Protein AF-A0A068YGX0-F1 (afdb_monomer)

Sequence (139 aa):
MQFFCLCYITCYLFFACSAKYLAQVILSVSRILGRAFVKALQEEYAASINAARARASADKSSSKSDYGSSLSGISLEEAKQILNISDIHNVEEVAKKYDYLFTVNDKKNGGSLYLQSKVFRAKERIDEELQAKPFSSEV

InterPro domains:
  IPR005341 Mitochondrial import inner membrane translocase subunit Tim16 [PTHR12388] (18-133)
  IPR036869 Chaperone J-domain superfamily [G3DSA:1.10.287.110] (74-133)

Structure (mmCIF, N/CA/C/O backbone):
data_AF-A0A068YGX0-F1
#
_entry.id   AF-A0A068YGX0-F1
#
loop_
_atom_site.group_PDB
_atom_site.id
_atom_site.type_symbol
_atom_site.label_atom_id
_atom_site.label_alt_id
_atom_site.label_comp_id
_atom_site.label_asym_id
_atom_site.label_entity_id
_atom_site.label_seq_id
_atom_site.pdbx_PDB_ins_code
_atom_site.Cartn_x
_atom_site.Cartn_y
_atom_site.Cartn_z
_atom_site.occupancy
_atom_site.B_iso_or_equiv
_atom_site.auth_seq_id
_atom_site.auth_comp_id
_atom_site.auth_asym_id
_atom_site.auth_atom_id
_atom_site.pdbx_PDB_model_num
ATOM 1 N N . MET A 1 1 ? 32.470 -11.355 -53.854 1.00 60.97 1 MET A N 1
ATOM 2 C CA . MET A 1 1 ? 32.254 -12.039 -52.557 1.00 60.97 1 MET A CA 1
ATOM 3 C C . MET A 1 1 ? 33.264 -11.639 -51.469 1.00 60.97 1 MET A C 1
ATOM 5 O O . MET A 1 1 ? 32.831 -11.416 -50.349 1.00 60.97 1 MET A O 1
ATOM 9 N N . GLN A 1 2 ? 34.562 -11.447 -51.758 1.00 60.31 2 GLN A N 1
ATOM 10 C CA . GLN A 1 2 ? 35.583 -11.059 -50.754 1.00 60.31 2 GLN A CA 1
ATOM 11 C C . GLN A 1 2 ? 35.313 -9.717 -50.025 1.00 60.31 2 GLN A C 1
ATOM 13 O O . GLN A 1 2 ? 35.499 -9.615 -48.816 1.00 60.31 2 GLN A O 1
ATOM 18 N N . PHE A 1 3 ? 34.836 -8.693 -50.747 1.00 66.50 3 PHE A N 1
ATOM 19 C CA . PHE A 1 3 ? 34.637 -7.336 -50.208 1.00 66.50 3 PHE A CA 1
ATOM 20 C C . PHE A 1 3 ? 33.518 -7.228 -49.156 1.00 66.50 3 PHE A C 1
ATOM 22 O O . PHE A 1 3 ? 33.640 -6.449 -48.214 1.00 66.50 3 PHE A O 1
ATOM 29 N N . PHE A 1 4 ? 32.464 -8.047 -49.255 1.00 70.06 4 PHE A N 1
ATOM 30 C CA . PHE A 1 4 ? 31.381 -8.078 -48.261 1.00 70.06 4 PHE A CA 1
ATOM 31 C C . PHE A 1 4 ? 31.838 -8.688 -46.924 1.00 70.06 4 PHE A C 1
ATOM 33 O O . PHE A 1 4 ? 31.442 -8.218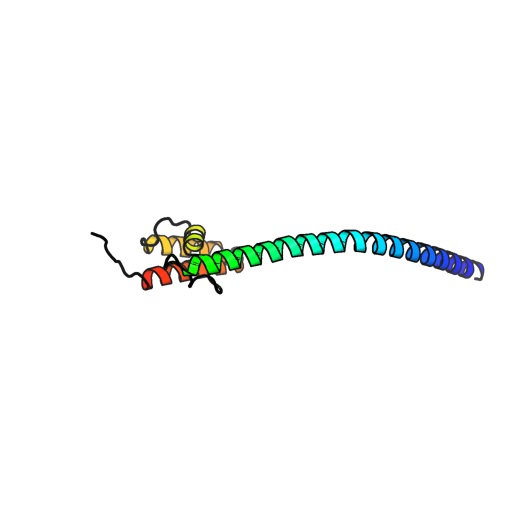 -45.861 1.00 70.06 4 PHE A O 1
ATOM 40 N N . CYS A 1 5 ? 32.725 -9.686 -46.967 1.00 65.62 5 CYS A N 1
ATOM 41 C CA . CYS A 1 5 ? 33.259 -10.343 -45.772 1.00 65.62 5 CYS A CA 1
ATOM 42 C C . CYS A 1 5 ? 34.216 -9.421 -44.986 1.00 65.62 5 CYS A C 1
ATOM 44 O O . CYS A 1 5 ? 34.116 -9.307 -43.766 1.00 65.62 5 CYS A O 1
ATOM 46 N N . LEU A 1 6 ? 35.079 -8.678 -45.690 1.00 68.06 6 LEU A N 1
ATOM 47 C CA . LEU A 1 6 ? 35.979 -7.681 -45.090 1.00 68.06 6 LEU A CA 1
ATOM 48 C C . LEU A 1 6 ? 35.222 -6.510 -44.437 1.00 68.06 6 LEU A C 1
ATOM 50 O O . LEU A 1 6 ? 35.626 -6.038 -43.374 1.00 68.06 6 LEU A O 1
ATOM 54 N N . CYS A 1 7 ? 34.099 -6.078 -45.020 1.00 71.50 7 CYS A N 1
ATOM 55 C CA . CYS A 1 7 ? 33.230 -5.054 -44.432 1.00 71.50 7 CYS A CA 1
ATOM 56 C C . CYS A 1 7 ? 32.506 -5.559 -43.166 1.00 71.50 7 CYS A C 1
ATOM 58 O O . CYS A 1 7 ? 32.471 -4.864 -42.152 1.00 71.50 7 CYS A O 1
ATOM 60 N N . TYR A 1 8 ? 32.004 -6.799 -43.172 1.00 77.38 8 TYR A N 1
ATOM 61 C CA . TYR A 1 8 ? 31.356 -7.401 -42.000 1.00 77.38 8 TYR A CA 1
ATOM 62 C C . TYR A 1 8 ? 32.329 -7.585 -40.825 1.00 77.38 8 TYR A C 1
ATOM 64 O O . TYR A 1 8 ? 32.006 -7.245 -39.688 1.00 77.38 8 TYR A O 1
ATOM 72 N N . ILE A 1 9 ? 33.553 -8.045 -41.100 1.00 77.62 9 ILE A N 1
ATOM 73 C CA . ILE A 1 9 ? 34.595 -8.259 -40.083 1.00 77.62 9 ILE A CA 1
ATOM 74 C C . ILE A 1 9 ? 35.065 -6.937 -39.464 1.00 77.62 9 ILE A C 1
ATOM 76 O O . ILE A 1 9 ? 35.199 -6.843 -38.244 1.00 77.62 9 ILE A O 1
ATOM 80 N N . THR A 1 10 ? 35.280 -5.899 -40.276 1.00 74.31 10 THR A N 1
ATOM 81 C CA . THR A 1 10 ? 35.675 -4.574 -39.770 1.00 74.31 10 THR A CA 1
ATOM 82 C C . THR A 1 10 ? 34.552 -3.906 -38.973 1.00 74.31 10 THR A C 1
ATOM 84 O O . THR A 1 10 ? 34.817 -3.334 -37.916 1.00 74.31 10 THR A O 1
ATOM 87 N N . CYS A 1 11 ? 33.294 -4.055 -39.399 1.00 71.06 11 CYS A N 1
ATOM 88 C CA . CYS A 1 11 ? 32.133 -3.561 -38.658 1.00 71.06 11 CYS A CA 1
ATOM 89 C C . CYS A 1 11 ? 31.945 -4.294 -37.313 1.00 71.06 11 CYS A C 1
ATOM 91 O O . CYS A 1 11 ? 31.721 -3.654 -36.284 1.00 71.06 11 CYS A O 1
ATOM 93 N N . TYR A 1 12 ? 32.125 -5.620 -37.284 1.00 75.00 12 TYR A N 1
ATOM 94 C CA . TYR A 1 12 ? 32.014 -6.428 -36.064 1.00 75.00 12 TYR A CA 1
ATOM 95 C C . TYR A 1 12 ? 33.130 -6.123 -35.054 1.00 75.00 12 TYR A C 1
ATOM 97 O O . TYR A 1 12 ? 32.873 -6.014 -33.855 1.00 75.00 12 TYR A O 1
ATOM 105 N N . LEU A 1 13 ? 34.365 -5.923 -35.526 1.00 72.06 13 LEU A N 1
ATOM 106 C CA . LEU A 1 13 ? 35.495 -5.523 -34.681 1.00 72.06 13 LEU A CA 1
ATOM 107 C C . LEU A 1 13 ? 35.317 -4.117 -34.100 1.00 72.06 13 LEU A C 1
ATOM 109 O O . LEU A 1 13 ? 35.603 -3.907 -32.920 1.00 72.06 13 LEU A O 1
ATOM 113 N N . PHE A 1 14 ? 34.800 -3.174 -34.891 1.00 73.12 14 PHE A N 1
ATOM 114 C CA . PHE A 1 14 ? 34.472 -1.834 -34.411 1.00 73.12 14 PHE A CA 1
ATOM 115 C C . PHE A 1 14 ? 33.378 -1.882 -33.334 1.00 73.12 14 PHE A C 1
ATOM 117 O O . PHE A 1 14 ? 33.563 -1.345 -32.242 1.00 73.12 14 PHE A O 1
ATOM 124 N N . PHE A 1 15 ? 32.290 -2.618 -33.584 1.00 74.38 15 PHE A N 1
ATOM 125 C CA . PHE A 1 15 ? 31.188 -2.766 -32.632 1.00 74.38 15 PHE A CA 1
ATOM 126 C C . PHE A 1 15 ? 31.615 -3.467 -31.330 1.00 74.38 15 PHE A C 1
ATOM 128 O O . PHE A 1 15 ? 31.271 -3.016 -30.237 1.00 74.38 15 PHE A O 1
ATOM 135 N N . ALA A 1 16 ? 32.425 -4.527 -31.419 1.00 75.56 16 ALA A N 1
ATOM 136 C CA . ALA A 1 16 ? 32.952 -5.234 -30.251 1.00 75.56 16 ALA A CA 1
ATOM 137 C C . ALA A 1 16 ? 33.887 -4.356 -29.399 1.00 75.56 16 ALA A C 1
ATOM 139 O O . ALA A 1 16 ? 33.903 -4.471 -28.170 1.00 75.56 16 ALA A O 1
ATOM 140 N N . CYS A 1 17 ? 34.648 -3.464 -30.037 1.00 73.44 17 CYS A N 1
ATOM 141 C CA . CYS A 1 17 ? 35.492 -2.485 -29.361 1.00 73.44 17 CYS A CA 1
ATOM 142 C C . CYS A 1 17 ? 34.631 -1.459 -28.605 1.00 73.44 17 CYS A C 1
ATOM 144 O O . CYS A 1 17 ? 34.771 -1.311 -27.390 1.00 73.44 17 CYS A O 1
ATOM 146 N N . SER A 1 18 ? 33.657 -0.839 -29.281 1.00 80.88 18 SER A N 1
ATOM 147 C CA . SER A 1 18 ? 32.730 0.130 -28.678 1.00 80.88 18 SER A CA 1
ATOM 148 C C . SER A 1 18 ? 31.909 -0.460 -27.524 1.00 80.88 18 SER A C 1
ATOM 150 O O . SER A 1 18 ? 31.734 0.194 -26.495 1.00 80.88 18 SER A O 1
ATOM 152 N N . ALA A 1 19 ? 31.458 -1.713 -27.645 1.00 88.38 19 ALA A N 1
ATOM 153 C CA . ALA A 1 19 ? 30.690 -2.397 -26.604 1.00 88.38 19 ALA A CA 1
ATOM 154 C C . ALA A 1 19 ? 31.487 -2.583 -25.301 1.00 88.38 19 ALA A C 1
ATOM 156 O O . ALA A 1 19 ? 30.936 -2.430 -24.209 1.00 88.38 19 ALA A O 1
ATOM 157 N N . LYS A 1 20 ? 32.794 -2.862 -25.393 1.00 84.19 20 LYS A N 1
ATOM 158 C CA . LYS A 1 20 ? 33.670 -2.998 -24.218 1.00 84.19 20 LYS A CA 1
ATOM 159 C C . LYS A 1 20 ? 33.822 -1.682 -23.459 1.00 84.19 20 LYS A C 1
ATOM 161 O O . LYS A 1 20 ? 33.729 -1.684 -22.231 1.00 84.19 20 LYS A O 1
ATOM 166 N N . TYR A 1 21 ? 33.998 -0.572 -24.172 1.00 89.88 21 TYR A N 1
ATOM 167 C CA . TYR A 1 21 ? 34.074 0.754 -23.553 1.00 89.88 21 TYR A CA 1
ATOM 168 C C . TYR A 1 21 ? 32.744 1.160 -22.915 1.00 89.88 21 TYR A C 1
ATOM 170 O O . TYR A 1 21 ? 32.727 1.621 -21.774 1.00 89.88 21 TYR A O 1
ATOM 178 N N . LEU A 1 22 ? 31.622 0.909 -23.595 1.00 90.31 22 LEU A N 1
ATOM 179 C CA . LEU A 1 22 ? 30.295 1.192 -23.050 1.00 90.31 22 LEU A CA 1
ATOM 180 C C . LEU A 1 22 ? 30.025 0.394 -21.764 1.00 90.31 22 LEU A C 1
ATOM 182 O O . LEU A 1 22 ? 29.588 0.960 -20.761 1.00 90.31 22 LEU A O 1
ATOM 186 N N . ALA A 1 23 ? 30.352 -0.901 -21.755 1.00 92.38 23 ALA A N 1
ATOM 187 C CA . ALA A 1 23 ? 30.216 -1.743 -20.570 1.00 92.38 23 ALA A CA 1
ATOM 188 C C . ALA A 1 23 ? 31.086 -1.245 -19.402 1.00 92.38 23 ALA A C 1
ATOM 190 O O . ALA A 1 23 ? 30.622 -1.204 -18.263 1.00 92.38 23 ALA A O 1
ATOM 191 N N . GLN A 1 24 ? 32.325 -0.816 -19.666 1.00 87.06 24 GLN A N 1
ATOM 192 C CA . GLN A 1 24 ? 33.211 -0.260 -18.636 1.00 87.06 24 GLN A CA 1
ATOM 193 C C . GLN A 1 24 ? 32.660 1.031 -18.018 1.00 87.06 24 GLN A C 1
ATOM 195 O O . GLN A 1 24 ? 32.724 1.189 -16.796 1.00 87.06 24 GLN A O 1
ATOM 200 N N . VAL A 1 25 ? 32.073 1.923 -18.822 1.00 93.00 25 VAL A N 1
ATOM 201 C CA . VAL A 1 25 ? 31.446 3.161 -18.328 1.00 93.00 25 VAL A CA 1
ATOM 202 C C . VAL A 1 25 ? 30.242 2.840 -17.440 1.00 93.00 25 VAL A C 1
ATOM 204 O O . VAL A 1 25 ? 30.182 3.301 -16.299 1.00 93.00 25 VAL A O 1
ATOM 207 N N . ILE A 1 26 ? 29.330 1.979 -17.899 1.00 94.31 26 ILE A N 1
ATOM 208 C CA . ILE A 1 26 ? 28.130 1.589 -17.137 1.00 94.31 26 ILE A CA 1
ATOM 209 C C . ILE A 1 26 ? 28.509 0.912 -15.810 1.00 94.31 26 ILE A C 1
ATOM 211 O O . ILE A 1 26 ? 27.952 1.222 -14.752 1.00 94.31 26 ILE A O 1
ATOM 215 N N . LEU A 1 27 ? 29.496 0.012 -15.827 1.00 92.00 27 LEU A N 1
ATOM 216 C CA . LEU A 1 27 ? 29.980 -0.668 -14.623 1.00 92.00 27 LEU A CA 1
ATOM 217 C C . LEU A 1 27 ? 30.694 0.279 -13.649 1.00 92.00 27 LEU A C 1
ATOM 219 O O . LEU A 1 27 ? 30.694 0.039 -12.442 1.00 92.00 27 LEU A O 1
ATOM 223 N N . SER A 1 28 ? 31.331 1.337 -14.145 1.00 90.38 28 SER A N 1
ATOM 224 C CA . SER A 1 28 ? 31.992 2.328 -13.290 1.00 90.38 28 SER A CA 1
ATOM 225 C C . SER A 1 28 ? 30.962 3.216 -12.593 1.00 90.38 28 SER A C 1
ATOM 227 O O . SER A 1 28 ? 31.021 3.386 -11.377 1.00 90.38 28 SER A O 1
ATOM 229 N N . VAL A 1 29 ? 29.958 3.692 -13.335 1.00 91.94 29 VAL A N 1
ATOM 230 C CA . VAL A 1 29 ? 28.883 4.544 -12.801 1.00 91.94 29 VAL A CA 1
ATOM 231 C C . VAL A 1 29 ? 27.988 3.784 -11.813 1.00 91.94 29 VAL A C 1
ATOM 233 O O . VAL A 1 29 ? 27.698 4.283 -10.724 1.00 91.94 29 VAL A O 1
ATOM 236 N N . SER A 1 30 ? 27.599 2.547 -12.133 1.00 94.62 30 SER A N 1
ATOM 237 C CA . SER A 1 30 ? 26.711 1.741 -11.277 1.00 94.62 30 SER A CA 1
ATOM 238 C C . SER A 1 30 ? 27.315 1.398 -9.910 1.00 94.62 30 SER A C 1
ATOM 240 O O . SER A 1 30 ? 26.593 1.374 -8.915 1.00 94.62 30 SER A O 1
ATOM 242 N N . ARG A 1 31 ? 28.637 1.193 -9.810 1.00 89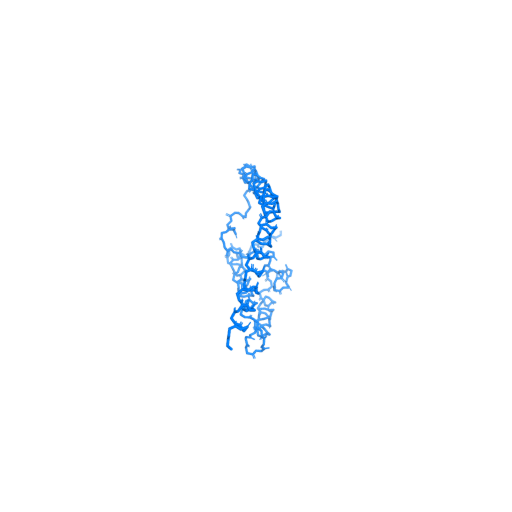.44 31 ARG A N 1
ATOM 243 C CA . ARG A 1 31 ? 29.307 0.924 -8.520 1.00 89.44 31 ARG A CA 1
ATOM 244 C C . ARG A 1 31 ? 29.249 2.107 -7.558 1.00 89.44 31 ARG A C 1
ATOM 246 O O . ARG A 1 31 ? 29.153 1.896 -6.349 1.00 89.44 31 ARG A O 1
ATOM 253 N N . ILE A 1 32 ? 29.327 3.326 -8.086 1.00 89.88 32 ILE A N 1
ATOM 254 C CA . ILE A 1 32 ? 29.321 4.560 -7.294 1.00 89.88 32 ILE A CA 1
ATOM 255 C C . ILE A 1 32 ? 27.909 4.809 -6.757 1.00 89.88 32 ILE A C 1
ATOM 257 O O . ILE A 1 32 ? 27.722 4.937 -5.547 1.00 89.88 32 ILE A O 1
ATOM 261 N N . LEU A 1 33 ? 26.908 4.780 -7.642 1.00 92.81 33 LEU A N 1
ATOM 262 C CA . LEU A 1 33 ? 25.511 5.022 -7.275 1.00 92.81 33 LEU A CA 1
ATOM 263 C C . LEU A 1 33 ? 24.932 3.890 -6.413 1.00 92.81 33 LEU A C 1
ATOM 265 O O . LEU A 1 33 ? 24.265 4.151 -5.414 1.00 92.81 33 LEU A O 1
ATOM 269 N N . GLY A 1 34 ? 25.244 2.632 -6.737 1.00 93.88 34 GLY A N 1
ATOM 270 C CA . GLY A 1 34 ? 24.740 1.472 -6.002 1.00 93.88 34 GLY A CA 1
ATOM 271 C C . GLY A 1 34 ? 25.208 1.433 -4.547 1.00 93.88 34 GLY A C 1
ATOM 272 O O . GLY A 1 34 ? 24.413 1.165 -3.650 1.00 93.88 34 GLY A O 1
ATOM 273 N N . ARG A 1 35 ? 26.481 1.755 -4.273 1.00 88.94 35 ARG A N 1
ATOM 274 C CA . ARG A 1 35 ? 27.006 1.768 -2.895 1.00 88.94 35 ARG A CA 1
ATOM 275 C C . ARG A 1 35 ? 26.424 2.896 -2.045 1.00 88.94 35 ARG A C 1
ATOM 277 O O . ARG A 1 35 ? 26.188 2.676 -0.861 1.00 88.94 35 ARG A O 1
ATOM 284 N N . ALA A 1 36 ? 26.193 4.072 -2.627 1.00 87.44 36 ALA A N 1
ATOM 285 C CA . ALA A 1 36 ? 25.561 5.185 -1.921 1.00 87.44 36 ALA A CA 1
ATOM 286 C C . ALA A 1 36 ? 24.098 4.867 -1.571 1.00 87.44 36 ALA A C 1
ATOM 288 O O . ALA A 1 36 ? 23.682 5.076 -0.435 1.00 87.44 36 ALA A O 1
ATOM 289 N N . PHE A 1 37 ? 23.353 4.276 -2.509 1.00 90.00 37 PHE A N 1
ATOM 290 C CA . PHE A 1 37 ? 21.960 3.884 -2.298 1.00 90.00 37 PHE A CA 1
ATOM 291 C C . PHE A 1 37 ? 21.808 2.794 -1.228 1.00 90.00 37 PHE A C 1
ATOM 293 O O . PHE A 1 37 ? 20.981 2.923 -0.331 1.00 90.00 37 PHE A O 1
ATOM 300 N N . VAL A 1 38 ? 22.651 1.753 -1.263 1.00 89.38 38 VAL A N 1
ATOM 301 C CA . VAL A 1 38 ? 22.645 0.701 -0.230 1.00 89.38 38 VAL A CA 1
ATOM 302 C C . VAL A 1 38 ? 22.959 1.280 1.150 1.00 89.38 38 VAL A C 1
ATOM 304 O O . VAL A 1 38 ? 22.293 0.913 2.112 1.00 89.38 38 VAL A O 1
ATOM 307 N N . LYS A 1 39 ? 23.926 2.202 1.259 1.00 85.25 39 LYS A N 1
ATOM 308 C CA . LYS A 1 39 ? 24.244 2.858 2.536 1.00 85.25 39 LYS A CA 1
ATOM 309 C C . LYS A 1 39 ? 23.085 3.703 3.061 1.00 85.25 39 LYS A C 1
ATOM 311 O O . LYS A 1 39 ? 22.747 3.556 4.227 1.00 85.25 39 LYS A O 1
ATOM 316 N N . ALA A 1 40 ? 22.454 4.509 2.209 1.00 82.00 40 ALA A N 1
ATOM 317 C CA . ALA A 1 40 ? 21.302 5.322 2.597 1.00 82.00 40 ALA A CA 1
ATOM 318 C C . ALA A 1 40 ? 20.123 4.454 3.075 1.00 82.00 40 ALA A C 1
ATOM 320 O O . ALA A 1 40 ? 19.543 4.719 4.123 1.00 82.00 40 ALA A O 1
ATOM 321 N N . LEU A 1 41 ? 19.815 3.362 2.360 1.00 86.31 41 LEU A N 1
ATOM 322 C CA . LEU A 1 41 ? 18.774 2.425 2.791 1.00 86.31 41 LEU A CA 1
ATOM 323 C C . LEU A 1 41 ? 19.141 1.695 4.084 1.00 86.31 41 LEU A C 1
ATOM 325 O O . LEU A 1 41 ? 18.282 1.486 4.936 1.00 86.31 41 LEU A O 1
ATOM 329 N N . GLN A 1 42 ? 20.400 1.289 4.236 1.00 85.00 42 GLN A N 1
ATOM 330 C CA . GLN A 1 42 ? 20.865 0.623 5.447 1.00 85.00 42 GLN A CA 1
ATOM 331 C C . GLN A 1 42 ? 20.777 1.552 6.662 1.00 85.00 42 GLN A C 1
ATOM 333 O O . GLN A 1 42 ? 20.426 1.086 7.742 1.00 85.00 42 GLN A O 1
ATOM 338 N N . GLU A 1 43 ? 21.074 2.838 6.494 1.00 78.62 43 GLU A N 1
ATOM 339 C CA . GLU A 1 43 ? 21.038 3.839 7.560 1.00 78.62 43 GLU A CA 1
ATOM 340 C C . GLU A 1 43 ? 19.603 4.119 8.024 1.00 78.62 43 GLU A C 1
ATOM 342 O O . GLU A 1 43 ? 19.323 3.993 9.214 1.00 78.62 43 GLU A O 1
ATOM 347 N N . GLU A 1 44 ? 18.666 4.339 7.098 1.00 71.25 44 GLU A N 1
ATOM 348 C CA . GLU A 1 44 ? 17.231 4.482 7.403 1.00 71.25 44 GLU A CA 1
ATOM 349 C C . GLU A 1 44 ? 16.638 3.207 8.028 1.00 71.25 44 GLU A C 1
ATOM 351 O O . GLU A 1 44 ? 15.908 3.244 9.024 1.00 71.25 44 GLU A O 1
ATOM 356 N N . TYR A 1 45 ? 16.981 2.034 7.491 1.00 74.00 45 TYR A N 1
ATOM 357 C CA . TYR A 1 45 ? 16.460 0.765 7.998 1.00 74.00 45 TYR A CA 1
ATOM 358 C C . TYR A 1 45 ? 17.037 0.406 9.377 1.00 74.00 45 TYR A C 1
ATOM 360 O O . TYR A 1 45 ? 16.308 -0.026 10.269 1.00 74.00 45 TYR A O 1
ATOM 368 N N . ALA A 1 46 ? 18.332 0.628 9.610 1.00 76.38 46 ALA A N 1
ATOM 369 C CA . ALA A 1 46 ? 18.944 0.390 10.916 1.00 76.38 46 ALA A CA 1
ATOM 370 C C . ALA A 1 46 ? 18.477 1.413 11.962 1.00 76.38 46 ALA A C 1
ATOM 372 O O . ALA A 1 46 ? 18.181 1.030 13.098 1.00 76.38 46 ALA A O 1
ATOM 373 N N . ALA A 1 47 ? 18.365 2.691 11.591 1.00 73.38 47 ALA A N 1
ATOM 374 C CA . ALA A 1 47 ? 17.843 3.732 12.470 1.00 73.38 47 ALA A CA 1
ATOM 375 C C . ALA A 1 47 ? 16.375 3.471 12.835 1.00 73.38 47 ALA A C 1
ATOM 377 O O . ALA A 1 47 ? 16.017 3.561 14.011 1.00 73.38 47 ALA A O 1
ATOM 378 N N . SER A 1 48 ? 15.543 3.063 11.871 1.00 65.69 48 SER A N 1
ATOM 379 C CA . SER A 1 48 ? 14.135 2.732 12.118 1.00 65.69 48 SER A CA 1
ATOM 380 C C . SER A 1 48 ? 13.966 1.504 13.014 1.00 65.69 48 SER A C 1
ATOM 382 O O . SER A 1 48 ? 13.165 1.553 13.945 1.00 65.69 48 SER A O 1
ATOM 384 N N . ILE A 1 49 ? 14.756 0.438 12.829 1.00 71.62 49 ILE A N 1
ATOM 385 C CA . ILE A 1 49 ? 14.711 -0.742 13.710 1.00 71.62 49 ILE A CA 1
ATOM 386 C C . ILE A 1 49 ? 15.186 -0.398 15.118 1.00 71.62 49 ILE A C 1
ATOM 388 O O . ILE A 1 49 ? 14.568 -0.828 16.092 1.00 71.62 49 ILE A O 1
ATOM 392 N N . ASN A 1 50 ? 16.265 0.369 15.256 1.00 73.31 50 ASN A N 1
ATOM 393 C CA . ASN A 1 50 ? 16.776 0.744 16.571 1.00 73.31 50 ASN A CA 1
ATOM 394 C C . ASN A 1 50 ? 15.805 1.684 17.298 1.00 73.31 50 ASN A C 1
ATOM 396 O O . ASN A 1 50 ? 15.559 1.493 18.488 1.00 73.31 50 ASN A O 1
ATOM 400 N N . 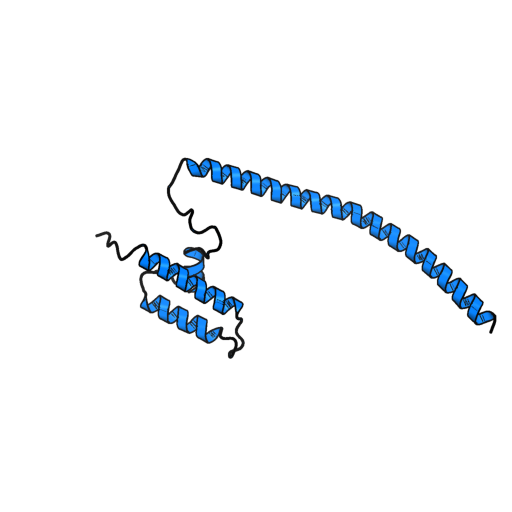ALA A 1 51 ? 15.175 2.625 16.589 1.00 67.75 51 ALA A N 1
ATOM 401 C CA . ALA A 1 51 ? 14.123 3.475 17.138 1.00 67.75 51 ALA A CA 1
ATOM 402 C C . ALA A 1 51 ? 12.857 2.677 17.492 1.00 67.75 51 ALA A C 1
ATOM 404 O O . ALA A 1 51 ? 12.273 2.907 18.548 1.00 67.75 51 ALA A O 1
ATOM 405 N N . ALA A 1 52 ? 12.450 1.715 16.661 1.00 66.38 52 ALA A N 1
ATOM 406 C CA . ALA A 1 52 ? 11.313 0.839 16.938 1.00 66.38 52 ALA A CA 1
ATOM 407 C C . ALA A 1 52 ? 11.578 -0.076 18.141 1.00 66.38 52 ALA A C 1
ATOM 409 O O . ALA A 1 52 ? 10.715 -0.221 18.999 1.00 66.38 52 ALA A O 1
ATOM 410 N N . ARG A 1 53 ? 12.785 -0.643 18.266 1.00 70.62 53 ARG A N 1
ATOM 411 C CA . ARG A 1 53 ? 13.189 -1.454 19.428 1.00 70.62 53 ARG A CA 1
ATOM 412 C C . ARG A 1 53 ? 13.318 -0.626 20.704 1.00 70.62 53 ARG A C 1
ATOM 414 O O . ARG A 1 53 ? 12.934 -1.111 21.766 1.00 70.62 53 ARG A O 1
ATOM 421 N N . ALA A 1 54 ? 13.824 0.605 20.613 1.00 70.00 54 ALA A N 1
ATOM 422 C CA . ALA A 1 54 ? 13.885 1.527 21.745 1.00 70.00 54 ALA A CA 1
ATOM 423 C C . ALA A 1 54 ? 12.478 1.919 22.221 1.00 70.00 54 ALA A C 1
ATOM 425 O O . ALA A 1 54 ? 12.212 1.871 23.419 1.00 70.00 54 ALA A O 1
ATOM 426 N N . ARG A 1 55 ? 11.551 2.203 21.293 1.00 63.59 55 ARG A N 1
ATOM 427 C CA . ARG A 1 55 ? 10.132 2.426 21.614 1.00 63.59 55 ARG A CA 1
ATOM 428 C C . ARG A 1 55 ? 9.489 1.176 22.214 1.00 63.59 55 ARG A C 1
ATOM 430 O O . ARG A 1 55 ? 8.934 1.273 23.292 1.00 63.59 55 ARG A O 1
ATOM 437 N N . ALA A 1 56 ? 9.670 -0.001 21.616 1.00 60.75 56 ALA A N 1
ATOM 438 C CA . ALA A 1 56 ? 9.131 -1.263 22.138 1.00 60.75 56 ALA A CA 1
ATOM 439 C C . ALA A 1 56 ? 9.691 -1.656 23.522 1.00 60.75 56 ALA A C 1
ATOM 441 O O . ALA A 1 56 ? 9.046 -2.385 24.272 1.00 60.75 56 ALA A O 1
ATOM 442 N N . SER A 1 57 ? 10.896 -1.194 23.869 1.00 59.84 57 SER A N 1
ATOM 443 C CA . SER A 1 57 ? 11.494 -1.419 25.193 1.00 59.84 57 SER A CA 1
ATOM 444 C C . SER A 1 57 ? 11.027 -0.388 26.226 1.00 59.84 57 SER A C 1
ATOM 446 O O . SER A 1 57 ? 10.847 -0.747 27.385 1.00 59.84 57 SER A O 1
ATOM 448 N N . ALA A 1 58 ? 10.791 0.864 25.816 1.00 58.59 58 ALA A N 1
ATOM 449 C CA . ALA A 1 58 ? 10.224 1.917 26.666 1.00 58.59 58 ALA A CA 1
ATOM 450 C C . ALA A 1 58 ? 8.720 1.711 26.946 1.00 58.59 58 ALA A C 1
ATOM 452 O O . ALA A 1 58 ? 8.232 2.031 28.025 1.00 58.59 58 ALA A O 1
ATOM 453 N N . ASP A 1 59 ? 8.003 1.104 26.003 1.00 50.09 59 ASP A N 1
ATOM 454 C CA . ASP A 1 59 ? 6.564 0.813 26.069 1.00 50.09 59 ASP A CA 1
ATOM 455 C C . ASP A 1 59 ? 6.228 -0.399 26.967 1.00 50.09 59 ASP A C 1
ATOM 457 O O . ASP A 1 59 ? 5.082 -0.640 27.333 1.00 50.09 59 ASP A O 1
ATOM 461 N N . LYS A 1 60 ? 7.238 -1.159 27.418 1.00 50.28 60 LYS A N 1
ATOM 462 C CA . LYS A 1 60 ? 7.039 -2.249 28.391 1.00 50.28 60 LYS A CA 1
ATOM 463 C C . LYS A 1 60 ? 6.809 -1.772 29.829 1.00 50.28 60 LYS A C 1
ATOM 465 O O . LYS A 1 60 ? 6.380 -2.582 30.649 1.00 50.28 60 LYS A O 1
ATOM 470 N N . SER A 1 61 ? 7.092 -0.508 30.159 1.00 49.38 61 SER A N 1
ATOM 471 C CA . SER A 1 61 ? 6.918 0.028 31.521 1.00 49.38 61 SER A CA 1
ATOM 472 C C . SER A 1 61 ? 5.725 0.969 31.692 1.00 49.38 61 SER A C 1
ATOM 474 O O . SER A 1 61 ? 5.440 1.371 32.818 1.00 49.38 61 SER A O 1
ATOM 476 N N . SER A 1 62 ? 5.000 1.311 30.627 1.00 46.28 62 SER A N 1
ATOM 477 C CA . SER A 1 62 ? 3.849 2.207 30.729 1.00 46.28 62 SER A CA 1
ATOM 478 C C . SER A 1 62 ? 2.789 1.877 29.690 1.00 46.28 62 SER A C 1
ATOM 480 O O . SER A 1 62 ? 2.946 2.186 28.521 1.00 46.28 62 SER A O 1
ATOM 482 N N . SER A 1 63 ? 1.658 1.382 30.178 1.00 40.62 63 SER A N 1
ATOM 483 C CA . SER A 1 63 ? 0.376 1.342 29.477 1.00 40.62 63 SER A CA 1
ATOM 484 C C . SER A 1 63 ? 0.079 0.100 28.635 1.00 40.62 63 SER A C 1
ATOM 486 O O . SER A 1 63 ? 0.422 -0.081 27.475 1.00 40.62 63 SER A O 1
ATOM 488 N N . LYS A 1 64 ? -0.717 -0.732 29.286 1.00 50.31 64 LYS A N 1
ATOM 489 C CA . LYS A 1 64 ? -1.671 -1.690 28.754 1.00 50.31 64 LYS A CA 1
ATOM 490 C C . LYS A 1 64 ? -2.613 -1.008 27.740 1.00 50.31 64 LYS A C 1
ATOM 492 O O . LYS A 1 64 ? -3.709 -0.609 28.111 1.00 50.31 64 LYS A O 1
ATOM 497 N N . SER A 1 65 ? -2.211 -0.887 26.477 1.00 49.69 65 SER A N 1
ATOM 498 C CA . SER A 1 65 ? -3.126 -0.585 25.366 1.00 49.69 65 SER A CA 1
ATOM 499 C C . SER A 1 65 ? -2.528 -1.017 24.023 1.00 49.69 65 SER A C 1
ATOM 501 O O . SER A 1 65 ? -1.528 -0.468 23.582 1.00 49.69 65 SER A O 1
ATOM 503 N N . ASP A 1 66 ? -3.194 -1.981 23.383 1.00 49.25 66 ASP A N 1
ATOM 504 C CA . ASP A 1 66 ? -3.197 -2.209 21.926 1.00 49.25 66 ASP A CA 1
ATOM 505 C C . ASP A 1 66 ? -2.064 -3.020 21.251 1.00 49.25 66 ASP A C 1
ATOM 507 O O . ASP A 1 66 ? -1.861 -2.939 20.045 1.00 49.25 66 ASP A O 1
ATOM 511 N N . TYR A 1 67 ? -1.378 -3.919 21.966 1.00 44.34 67 TYR A N 1
ATOM 512 C CA . TYR A 1 67 ? -0.476 -4.910 21.336 1.00 44.34 67 TYR A CA 1
ATOM 513 C C . TYR A 1 67 ? -1.166 -6.252 21.059 1.00 44.34 67 TYR A C 1
ATOM 515 O O . TYR A 1 67 ? -0.751 -7.304 21.543 1.00 44.34 67 TYR A O 1
ATOM 523 N N . GLY A 1 68 ? -2.231 -6.207 20.261 1.00 44.34 68 GLY A N 1
ATOM 524 C CA . GLY A 1 68 ? -2.840 -7.389 19.630 1.00 44.34 68 GLY A CA 1
ATOM 525 C C . GLY A 1 68 ? -3.100 -7.219 18.128 1.00 44.34 68 GLY A C 1
ATOM 526 O O . GLY A 1 68 ? -3.342 -8.196 17.428 1.00 44.34 68 GLY A O 1
ATOM 527 N N . SER A 1 69 ? -3.002 -5.994 17.613 1.00 50.66 69 SER A N 1
ATOM 528 C CA . SER A 1 69 ? -3.378 -5.582 16.253 1.00 50.66 69 SER A CA 1
ATOM 529 C C . SER A 1 69 ? -2.227 -5.655 15.230 1.00 50.66 69 SER A C 1
ATOM 531 O O . SER A 1 69 ? -2.445 -5.523 14.027 1.00 50.66 69 SER A O 1
ATOM 533 N N . SER A 1 70 ? -1.003 -5.961 15.672 1.00 46.66 70 SER A N 1
ATOM 534 C CA . SER A 1 70 ? 0.231 -5.729 14.898 1.00 46.66 70 SER A CA 1
ATOM 535 C C . SER A 1 70 ? 0.882 -6.969 14.270 1.00 46.66 70 SER A C 1
ATOM 537 O O . SER A 1 70 ? 2.084 -6.945 14.008 1.00 46.66 70 SER A O 1
ATOM 539 N N . LEU A 1 71 ? 0.143 -8.062 14.025 1.00 47.78 71 LEU A N 1
ATOM 540 C CA . LEU A 1 71 ? 0.706 -9.234 13.322 1.00 47.78 71 LEU A CA 1
ATOM 541 C C . LEU A 1 71 ? 0.122 -9.508 11.928 1.00 47.78 71 LEU A C 1
ATOM 543 O O . LEU A 1 71 ? 0.842 -10.051 11.096 1.00 47.78 71 LEU A O 1
ATOM 547 N N . SER A 1 72 ? -1.109 -9.087 11.611 1.00 51.28 72 SER A N 1
ATOM 548 C CA . SER A 1 72 ? -1.625 -9.069 10.224 1.00 51.28 72 SER A CA 1
ATOM 549 C C . SER A 1 72 ? -3.016 -8.411 10.102 1.00 51.28 72 SER A C 1
ATOM 551 O O . SER A 1 72 ? -3.837 -8.863 9.309 1.00 51.28 72 SER A O 1
ATOM 553 N N . GLY A 1 73 ? -3.352 -7.398 10.907 1.00 69.00 73 GLY A N 1
ATOM 554 C CA . GLY A 1 73 ? -4.700 -6.802 10.957 1.00 69.00 73 GLY A CA 1
ATOM 555 C C . GLY A 1 73 ? -4.763 -5.361 10.440 1.00 69.00 73 GLY A C 1
ATOM 556 O O . GLY A 1 73 ? -3.743 -4.685 10.373 1.00 69.00 73 GLY A O 1
ATOM 557 N N . ILE A 1 74 ? -5.961 -4.905 10.059 1.00 78.19 74 ILE A N 1
ATOM 558 C CA . ILE A 1 74 ? -6.296 -3.484 9.827 1.00 78.19 74 ILE A CA 1
ATOM 559 C C . ILE A 1 74 ? -6.557 -2.842 11.205 1.00 78.19 74 ILE A C 1
ATOM 561 O O . ILE A 1 74 ? -7.149 -3.505 12.061 1.00 78.19 74 ILE A O 1
ATOM 565 N N . SER A 1 75 ? -6.121 -1.598 11.455 1.00 86.31 75 SER A N 1
ATOM 566 C CA . SER A 1 75 ? -6.404 -0.926 12.741 1.00 86.31 75 SER A CA 1
ATOM 567 C C . SER A 1 75 ? -7.882 -0.536 12.867 1.00 86.31 75 SER A C 1
ATOM 569 O O . SER A 1 75 ? -8.595 -0.443 11.865 1.00 86.31 75 SER A O 1
ATOM 571 N N . LEU A 1 76 ? -8.368 -0.290 14.089 1.00 85.19 76 LEU A N 1
ATOM 572 C CA . LEU A 1 76 ? -9.762 0.125 14.295 1.00 85.19 76 LEU A CA 1
ATOM 573 C C . LEU A 1 76 ? -10.035 1.480 13.621 1.00 85.19 76 LEU A C 1
ATOM 575 O O . LEU A 1 76 ? -11.078 1.673 12.998 1.00 85.19 76 LEU A O 1
ATOM 579 N N . GLU A 1 77 ? -9.078 2.401 13.689 1.00 86.06 77 GLU A N 1
ATOM 580 C CA . GLU A 1 77 ? -9.142 3.711 13.042 1.00 86.06 77 GLU A CA 1
ATOM 581 C C . GLU A 1 77 ? -9.155 3.582 11.514 1.00 86.06 77 GLU A C 1
ATOM 583 O O . GLU A 1 77 ? -9.954 4.250 10.85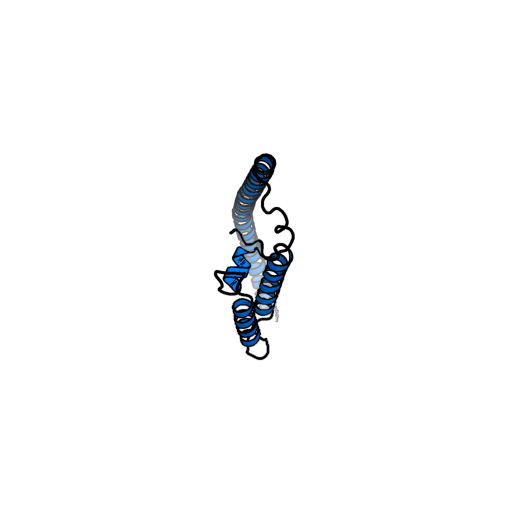6 1.00 86.06 77 GLU A O 1
ATOM 588 N N . GLU A 1 78 ? -8.326 2.700 10.941 1.00 85.38 78 GLU A N 1
ATOM 589 C CA . GLU A 1 78 ? -8.320 2.430 9.497 1.00 85.38 78 GLU A CA 1
ATOM 590 C C . GLU A 1 78 ? -9.661 1.813 9.068 1.00 85.38 78 GLU A C 1
ATOM 592 O O . GLU A 1 78 ? -10.229 2.216 8.053 1.00 85.38 78 GLU A O 1
ATOM 597 N N . ALA A 1 79 ? -10.234 0.907 9.867 1.00 89.88 79 ALA A N 1
ATOM 598 C CA . ALA A 1 79 ? -11.542 0.317 9.590 1.00 89.88 79 ALA A CA 1
ATOM 599 C C . ALA A 1 79 ? -12.672 1.366 9.576 1.00 89.88 79 ALA A C 1
ATOM 601 O O . ALA A 1 79 ? -13.492 1.378 8.651 1.00 89.88 79 ALA A O 1
ATOM 602 N N . LYS A 1 80 ? -12.676 2.295 10.544 1.00 89.94 80 LYS A N 1
ATOM 603 C CA . LYS A 1 80 ? -13.616 3.430 10.582 1.00 89.94 80 LYS A CA 1
ATOM 604 C C . LYS A 1 80 ? -13.480 4.331 9.355 1.00 89.94 80 LYS A C 1
ATOM 606 O O . LYS A 1 80 ? -14.483 4.746 8.776 1.00 89.94 80 LYS A O 1
ATOM 611 N N . GLN A 1 81 ? -12.248 4.607 8.929 1.00 91.06 81 GLN A N 1
ATOM 612 C CA . GLN A 1 81 ? -11.980 5.423 7.743 1.00 91.06 81 GLN A CA 1
ATOM 613 C C . GLN A 1 81 ? -12.429 4.737 6.449 1.00 91.06 81 GLN A C 1
ATOM 615 O O . GLN A 1 81 ? -13.043 5.389 5.606 1.00 91.06 81 GLN A O 1
ATOM 620 N N . ILE A 1 82 ? -12.181 3.430 6.306 1.00 91.38 82 ILE A N 1
ATOM 621 C CA . ILE A 1 82 ? -12.599 2.643 5.135 1.00 91.38 82 ILE A CA 1
ATOM 622 C C . ILE A 1 82 ? -14.125 2.652 4.980 1.00 91.38 82 ILE A C 1
ATOM 624 O O . ILE A 1 82 ? -14.618 2.842 3.869 1.00 91.38 82 ILE A O 1
ATOM 628 N N . LEU A 1 83 ? -14.873 2.467 6.074 1.00 90.56 83 LEU A N 1
ATOM 629 C CA . LEU A 1 83 ? -16.343 2.489 6.049 1.00 90.56 83 LEU A CA 1
ATOM 630 C C . LEU A 1 83 ? -16.945 3.901 6.145 1.00 90.56 83 LEU A C 1
ATOM 632 O O . LEU A 1 83 ? -18.157 4.050 5.998 1.00 90.56 83 LEU A O 1
ATOM 636 N N . ASN A 1 84 ? -16.110 4.929 6.326 1.00 91.44 84 ASN A N 1
ATOM 637 C CA . ASN A 1 84 ? -16.509 6.327 6.496 1.00 91.44 84 ASN A CA 1
ATOM 638 C C . ASN A 1 84 ? -17.546 6.508 7.624 1.00 91.44 84 ASN A C 1
ATOM 640 O O . ASN A 1 84 ? -18.636 7.032 7.404 1.00 91.44 84 ASN A O 1
ATOM 644 N N . ILE A 1 85 ? -17.205 6.036 8.824 1.00 87.75 85 ILE A N 1
ATOM 645 C CA . ILE A 1 85 ? -18.051 6.109 10.025 1.00 87.75 85 ILE A CA 1
ATOM 646 C C . ILE A 1 85 ? -17.282 6.743 11.192 1.00 87.75 85 ILE A C 1
ATOM 648 O O . ILE A 1 85 ? -16.088 6.493 11.370 1.00 87.75 85 ILE A O 1
ATOM 652 N N . SER A 1 86 ? -17.961 7.553 12.006 1.00 81.62 86 SER A N 1
ATOM 653 C CA . SER A 1 86 ? -17.421 8.083 13.269 1.00 81.62 86 SER A CA 1
ATOM 654 C C . SER A 1 86 ? -17.680 7.125 14.434 1.00 81.62 86 SER A C 1
ATOM 656 O O . SER A 1 86 ? -16.768 6.809 15.208 1.00 81.62 86 SER A O 1
ATOM 658 N N . ASP A 1 87 ? -18.907 6.604 14.497 1.00 79.56 87 ASP A N 1
ATOM 659 C CA . ASP A 1 87 ? -19.416 5.797 15.600 1.00 79.56 87 ASP A CA 1
ATOM 660 C C . ASP A 1 87 ? -19.604 4.339 15.190 1.00 79.56 87 ASP A C 1
ATOM 662 O O . ASP A 1 87 ? -20.430 3.996 14.348 1.00 79.56 87 ASP A O 1
ATOM 666 N N . ILE A 1 88 ? -18.846 3.452 15.835 1.00 78.50 88 ILE A N 1
ATOM 667 C CA . ILE A 1 88 ? -18.912 2.000 15.597 1.00 78.50 88 ILE A CA 1
ATOM 668 C C . ILE A 1 88 ? -20.152 1.351 16.219 1.00 78.50 88 ILE A C 1
ATOM 670 O O . ILE A 1 88 ? -20.510 0.239 15.852 1.00 78.50 88 ILE A O 1
ATOM 674 N N . HIS A 1 89 ? -20.813 2.039 17.151 1.00 76.75 89 HIS A N 1
ATOM 675 C CA . HIS A 1 89 ? -21.974 1.521 17.875 1.00 76.75 89 HIS A CA 1
ATOM 676 C C . HIS A 1 89 ? -23.273 1.586 17.059 1.00 76.75 89 HIS A C 1
ATOM 678 O O . HIS A 1 89 ? -24.245 0.917 17.406 1.00 76.75 89 HIS A O 1
ATOM 684 N N . ASN A 1 90 ? -23.296 2.348 15.960 1.00 83.00 90 ASN A N 1
ATOM 685 C CA . ASN A 1 90 ? -24.436 2.396 15.052 1.00 83.00 90 ASN A CA 1
ATOM 686 C C . ASN A 1 90 ? -24.371 1.249 14.030 1.00 83.00 90 ASN A C 1
ATOM 688 O O . ASN A 1 90 ? -24.005 1.440 12.871 1.00 83.00 90 ASN A O 1
ATOM 692 N N . VAL A 1 91 ? -24.730 0.041 14.468 1.00 85.56 91 VAL A N 1
ATOM 693 C CA . VAL A 1 91 ? -24.628 -1.187 13.657 1.00 85.56 91 VAL A CA 1
ATOM 694 C C . VAL A 1 91 ? -25.403 -1.086 12.334 1.00 85.56 91 VAL A C 1
ATOM 696 O O . VAL A 1 91 ? -24.949 -1.601 11.311 1.00 85.56 91 VAL A O 1
ATOM 699 N N . GLU A 1 92 ? -26.539 -0.383 12.314 1.00 86.25 92 GLU A N 1
ATOM 700 C CA . GLU A 1 92 ? -27.322 -0.178 11.088 1.00 86.25 92 GLU A CA 1
ATOM 701 C C . GLU A 1 92 ? -26.582 0.667 10.049 1.00 86.25 92 GLU A C 1
ATOM 703 O O . GLU A 1 92 ? -26.659 0.394 8.849 1.00 86.25 92 GLU A O 1
ATOM 708 N N . GLU A 1 93 ? -25.873 1.705 10.489 1.00 87.88 93 GLU A N 1
ATOM 709 C CA . GLU A 1 93 ? -25.080 2.553 9.603 1.00 87.88 93 GLU A CA 1
ATOM 710 C C . GLU A 1 93 ? -23.869 1.802 9.053 1.00 87.88 93 GLU A C 1
ATOM 712 O O . GLU A 1 93 ? -23.615 1.860 7.846 1.00 87.88 93 GLU A O 1
ATOM 717 N N . VAL A 1 94 ? -23.187 1.026 9.902 1.00 89.94 94 VAL A N 1
ATOM 718 C CA . VAL A 1 94 ? -22.074 0.160 9.486 1.00 89.94 94 VAL A CA 1
ATOM 719 C C . VAL A 1 94 ? -22.530 -0.814 8.400 1.00 89.94 94 VAL A C 1
ATOM 721 O O . VAL A 1 94 ? -21.884 -0.908 7.356 1.00 89.94 94 VAL A O 1
ATOM 724 N N . ALA A 1 95 ? -23.667 -1.487 8.601 1.00 90.88 95 ALA A N 1
ATOM 725 C CA . ALA A 1 95 ? -24.221 -2.429 7.631 1.00 90.88 95 ALA A CA 1
ATOM 726 C C . ALA A 1 95 ? -24.573 -1.748 6.296 1.00 90.88 95 ALA A C 1
ATOM 728 O O . ALA A 1 95 ? -24.144 -2.206 5.238 1.00 90.88 95 ALA A O 1
ATOM 729 N N . LYS A 1 96 ? -25.269 -0.602 6.333 1.00 93.75 96 LYS A N 1
ATOM 730 C CA . LYS A 1 96 ? -25.636 0.156 5.121 1.00 93.75 96 LYS A CA 1
ATOM 731 C C . LYS A 1 96 ? -24.410 0.605 4.323 1.00 93.75 96 LYS A C 1
ATOM 733 O O . LYS A 1 96 ? -24.398 0.503 3.095 1.00 93.75 96 LYS A O 1
ATOM 738 N N . LYS A 1 97 ? -23.378 1.117 5.002 1.00 93.56 97 LYS A N 1
ATOM 739 C CA . LYS A 1 97 ? -22.129 1.566 4.363 1.00 93.56 97 LYS A CA 1
ATOM 740 C C . LYS A 1 97 ? -21.346 0.397 3.783 1.00 93.56 97 LYS A C 1
ATOM 742 O O . LYS A 1 97 ? -20.846 0.505 2.663 1.00 93.56 97 LYS A O 1
ATOM 747 N N . TYR A 1 98 ? -21.278 -0.711 4.516 1.00 94.06 98 TYR A N 1
ATOM 748 C CA . TYR A 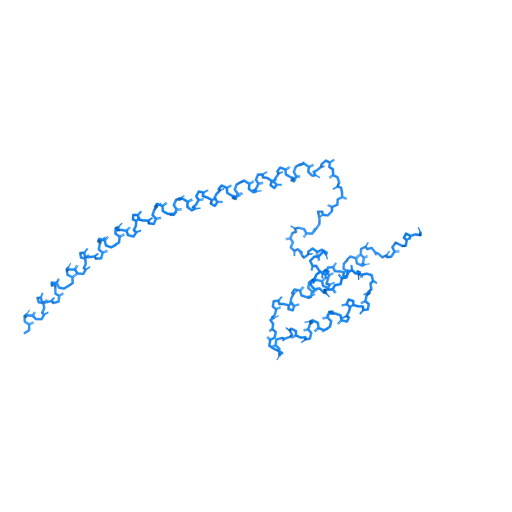1 98 ? -20.656 -1.944 4.054 1.00 94.06 98 TYR A CA 1
ATOM 749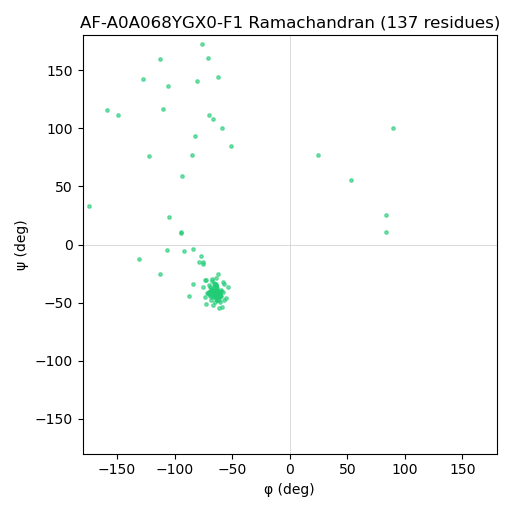 C C . TYR A 1 98 ? -21.322 -2.462 2.774 1.00 94.06 98 TYR A C 1
ATOM 751 O O . TYR A 1 98 ? -20.631 -2.622 1.770 1.00 94.06 98 TYR A O 1
ATOM 759 N N . ASP A 1 99 ? -22.646 -2.635 2.768 1.00 94.00 99 ASP A N 1
ATOM 760 C CA . ASP A 1 99 ? -23.381 -3.165 1.611 1.00 94.00 99 ASP A CA 1
ATOM 761 C C . ASP A 1 99 ? -23.215 -2.277 0.373 1.00 94.00 99 ASP A C 1
ATOM 763 O O . ASP A 1 99 ? -22.989 -2.769 -0.740 1.00 94.00 99 ASP A O 1
ATOM 767 N N . TYR A 1 100 ? -23.257 -0.956 0.566 1.00 93.56 100 TYR A N 1
ATOM 768 C CA . TYR A 1 100 ? -23.014 0.012 -0.498 1.00 93.56 100 TYR A CA 1
ATOM 769 C C . TYR A 1 100 ? -21.599 -0.120 -1.078 1.00 93.56 100 TYR A C 1
ATOM 771 O O . TYR A 1 100 ? -21.438 -0.320 -2.284 1.00 93.56 100 TYR A O 1
ATOM 779 N N . LEU A 1 101 ? -20.566 -0.051 -0.230 1.00 93.19 101 LEU A N 1
ATOM 780 C CA . LEU A 1 101 ? -19.169 -0.120 -0.668 1.00 93.19 101 LEU A CA 1
ATOM 781 C C . LEU A 1 101 ? -18.827 -1.480 -1.282 1.00 93.19 101 LEU A C 1
ATOM 783 O O . LEU A 1 101 ? -18.050 -1.537 -2.236 1.00 93.19 101 LEU A O 1
ATOM 787 N N . PHE A 1 102 ? -19.419 -2.560 -0.779 1.00 93.31 102 PHE A N 1
ATOM 788 C CA . PHE A 1 102 ? -19.217 -3.906 -1.301 1.00 93.31 102 PHE A CA 1
ATOM 789 C C . PHE A 1 102 ? -19.860 -4.086 -2.682 1.00 93.31 102 PHE A C 1
ATOM 791 O O . PHE A 1 102 ? -19.227 -4.636 -3.582 1.00 93.31 102 PHE A O 1
ATOM 798 N N . THR A 1 103 ? -21.076 -3.566 -2.877 1.00 91.81 103 THR A N 1
ATOM 799 C CA . THR A 1 103 ? -21.801 -3.652 -4.157 1.00 91.81 103 THR A CA 1
ATOM 800 C C . THR A 1 103 ? -21.145 -2.796 -5.238 1.00 91.81 103 THR A C 1
ATOM 802 O O . THR A 1 103 ? -20.953 -3.253 -6.367 1.00 91.81 103 THR A O 1
ATOM 805 N N . VAL A 1 104 ? -20.755 -1.563 -4.905 1.00 92.75 104 VAL A N 1
ATOM 806 C CA . VAL A 1 104 ? -20.109 -0.642 -5.857 1.00 92.75 104 VAL A CA 1
ATOM 807 C C . VAL A 1 104 ? -18.747 -1.171 -6.320 1.00 92.75 104 VAL A C 1
ATOM 809 O O . VAL A 1 104 ? -18.392 -0.998 -7.482 1.00 92.75 104 VAL A O 1
ATOM 812 N N . ASN A 1 105 ? -17.999 -1.852 -5.444 1.00 91.19 105 ASN A N 1
ATOM 813 C CA . ASN A 1 105 ? -16.664 -2.376 -5.755 1.00 91.19 105 ASN A CA 1
ATOM 814 C C . ASN A 1 105 ? -16.652 -3.841 -6.223 1.00 91.19 105 ASN A C 1
ATOM 816 O O . ASN A 1 105 ? -15.571 -4.425 -6.343 1.00 91.19 105 ASN A O 1
ATOM 820 N N . ASP A 1 106 ? -17.810 -4.444 -6.505 1.00 90.94 106 ASP A N 1
ATOM 821 C CA . ASP A 1 106 ? -17.851 -5.797 -7.057 1.00 90.94 106 ASP A CA 1
ATOM 822 C C . ASP A 1 106 ? -17.152 -5.842 -8.430 1.00 90.94 106 ASP A C 1
ATOM 824 O O . ASP A 1 106 ? -17.248 -4.915 -9.243 1.00 90.94 106 ASP A O 1
ATOM 828 N N . LYS A 1 107 ? -16.462 -6.950 -8.725 1.00 87.00 107 LYS A N 1
ATOM 829 C CA . LYS A 1 107 ? -15.715 -7.131 -9.983 1.00 87.00 107 LYS A CA 1
ATOM 830 C C . LYS A 1 107 ? -16.611 -6.987 -11.208 1.00 87.00 107 LYS A C 1
ATOM 832 O O . LYS A 1 107 ? -16.161 -6.527 -12.253 1.00 87.00 107 LYS A O 1
ATOM 837 N N . LYS A 1 108 ? -17.878 -7.388 -11.077 1.00 85.62 108 LYS A N 1
ATOM 838 C CA . LYS A 1 108 ? -18.888 -7.297 -12.140 1.00 85.62 108 LYS A CA 1
ATOM 839 C C . LYS A 1 108 ? -19.193 -5.851 -12.535 1.00 85.62 108 LYS A C 1
ATOM 841 O O . LYS A 1 108 ? -19.498 -5.602 -13.694 1.00 85.62 108 LYS A O 1
ATOM 846 N N . ASN A 1 109 ? -19.049 -4.918 -11.597 1.00 86.00 109 ASN A N 1
ATOM 847 C CA . ASN A 1 109 ? -19.313 -3.492 -11.783 1.00 86.00 109 ASN A CA 1
ATOM 848 C C . ASN A 1 109 ? -18.042 -2.701 -12.156 1.00 86.00 109 ASN A C 1
ATOM 850 O O . ASN A 1 109 ? -18.056 -1.474 -12.151 1.00 86.00 109 ASN A O 1
ATOM 854 N N . GLY A 1 110 ? -16.936 -3.388 -12.475 1.00 85.88 110 GLY A N 1
ATOM 855 C CA . GLY A 1 110 ? -15.643 -2.758 -12.766 1.00 85.88 110 GLY A CA 1
ATOM 856 C C . GLY A 1 110 ? -14.807 -2.431 -11.524 1.00 85.88 110 GLY A C 1
ATOM 857 O O . GLY A 1 110 ? -13.793 -1.743 -11.633 1.00 85.88 110 GLY A O 1
ATOM 858 N N . GLY A 1 111 ? -15.209 -2.923 -10.349 1.00 89.56 111 GLY A N 1
ATOM 859 C CA . GLY A 1 111 ? -14.451 -2.776 -9.112 1.00 89.56 111 GLY A CA 1
ATOM 860 C C . GLY A 1 111 ? -13.239 -3.709 -9.012 1.00 89.56 111 GLY A C 1
ATOM 861 O O . GLY A 1 111 ? -13.016 -4.603 -9.834 1.00 89.56 111 GLY A O 1
ATOM 862 N N . SER A 1 112 ? -12.433 -3.506 -7.969 1.00 91.06 112 SER A N 1
ATOM 863 C CA . SER A 1 112 ? -11.239 -4.309 -7.689 1.00 91.06 112 SER A CA 1
ATOM 864 C C . SER A 1 112 ? -11.472 -5.263 -6.524 1.00 91.06 112 SER A C 1
ATOM 866 O O . SER A 1 112 ? -11.947 -4.854 -5.463 1.00 91.06 112 SER A O 1
ATOM 868 N N . LEU A 1 113 ? -11.010 -6.513 -6.678 1.00 91.19 113 LEU A N 1
ATOM 869 C CA . LEU A 1 113 ? -10.989 -7.489 -5.581 1.00 91.19 113 LEU A CA 1
ATOM 870 C C . LEU A 1 113 ? -10.271 -6.932 -4.351 1.00 91.19 113 LEU A C 1
ATOM 872 O O . LEU A 1 113 ? -10.666 -7.213 -3.230 1.00 91.19 113 LEU A O 1
ATOM 876 N N . TYR A 1 114 ? -9.213 -6.149 -4.566 1.00 90.56 114 TYR A N 1
ATOM 877 C CA . TYR A 1 114 ? -8.412 -5.604 -3.479 1.00 90.56 114 TYR A CA 1
ATOM 878 C C . TYR A 1 114 ? -9.235 -4.669 -2.586 1.00 90.56 114 TYR A C 1
ATOM 880 O O . TYR A 1 114 ? -9.169 -4.767 -1.362 1.00 90.56 114 TYR A O 1
ATOM 888 N N . LEU A 1 115 ? -10.053 -3.806 -3.196 1.00 91.75 115 LEU A N 1
ATOM 889 C CA . LEU A 1 115 ? -10.927 -2.887 -2.469 1.00 91.75 115 LEU A CA 1
ATOM 890 C C . LEU A 1 115 ? -12.026 -3.652 -1.733 1.00 91.75 115 LEU A C 1
ATOM 892 O O . LEU A 1 115 ? -12.267 -3.400 -0.556 1.00 91.75 115 LEU A O 1
ATOM 896 N N . GLN A 1 116 ? -12.611 -4.657 -2.382 1.00 91.12 116 GLN A N 1
ATOM 897 C CA . GLN A 1 116 ? -13.595 -5.537 -1.757 1.00 91.12 116 GLN A CA 1
ATOM 898 C C . GLN A 1 116 ? -13.008 -6.284 -0.545 1.00 91.12 116 GLN A C 1
ATOM 900 O O . GLN A 1 116 ? -13.622 -6.317 0.521 1.00 91.12 116 GLN A O 1
ATOM 905 N N . SER A 1 117 ? -11.789 -6.822 -0.666 1.00 91.56 117 SER A N 1
ATOM 906 C CA . SER A 1 117 ? -11.077 -7.465 0.443 1.00 91.56 117 SER A CA 1
ATOM 907 C C . SER A 1 117 ? -10.756 -6.485 1.574 1.00 91.56 117 SER A C 1
ATOM 909 O O . SER A 1 117 ? -10.829 -6.866 2.738 1.00 91.56 117 SER A O 1
ATOM 911 N N . LYS A 1 118 ? -10.435 -5.221 1.272 1.00 91.38 118 LYS A N 1
ATOM 912 C CA . LYS A 1 118 ? -10.203 -4.184 2.292 1.00 91.38 118 LYS A CA 1
ATOM 913 C C . LYS A 1 118 ? -11.478 -3.828 3.059 1.00 91.38 118 LYS A C 1
ATOM 915 O O . LYS A 1 118 ? -11.441 -3.782 4.285 1.00 91.38 118 LYS A O 1
ATOM 920 N N . VAL A 1 119 ? -12.597 -3.650 2.358 1.00 92.75 119 VAL A N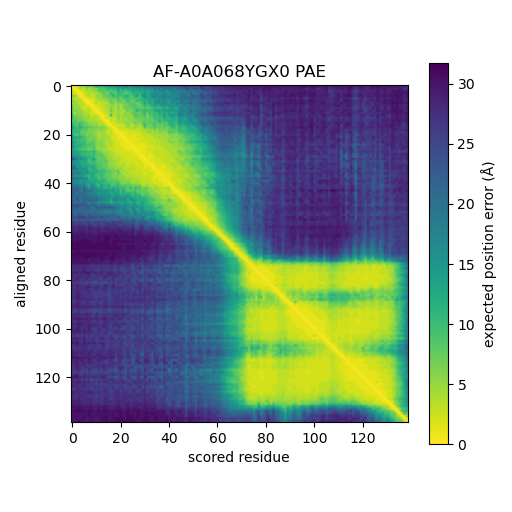 1
ATOM 921 C CA . VAL A 1 119 ? -13.911 -3.375 2.968 1.00 92.75 119 VAL A CA 1
ATOM 922 C C . VAL A 1 119 ? -14.370 -4.548 3.841 1.00 92.75 119 VAL A C 1
ATOM 924 O O . VAL A 1 119 ? -14.841 -4.336 4.955 1.00 92.75 119 VAL A O 1
ATOM 927 N N . PHE A 1 120 ? -14.171 -5.786 3.380 1.00 92.06 120 PHE A N 1
ATOM 928 C CA . PHE A 1 120 ? -14.494 -6.987 4.155 1.00 92.06 120 PHE A CA 1
ATOM 929 C C . PHE A 1 120 ? -13.714 -7.059 5.474 1.00 92.06 120 PHE A C 1
ATOM 931 O O . PHE A 1 120 ? -14.311 -7.208 6.537 1.00 92.06 120 PHE A O 1
ATOM 938 N N . ARG A 1 121 ? -12.390 -6.874 5.417 1.00 91.12 121 ARG A N 1
ATOM 939 C CA . ARG A 1 121 ? -11.530 -6.915 6.610 1.00 91.12 121 ARG A CA 1
ATOM 940 C C . ARG A 1 121 ? -11.813 -5.772 7.588 1.00 91.12 121 ARG A C 1
ATOM 942 O O . ARG A 1 121 ? -11.701 -5.963 8.793 1.00 91.12 121 ARG A O 1
ATOM 949 N N . ALA A 1 122 ? -12.190 -4.595 7.087 1.00 91.19 122 ALA A N 1
ATOM 950 C CA . ALA A 1 122 ? -12.597 -3.476 7.934 1.00 91.19 122 ALA A CA 1
ATOM 951 C C . ALA A 1 122 ? -13.858 -3.812 8.750 1.00 91.19 122 ALA A C 1
ATOM 953 O O . ALA A 1 122 ? -13.900 -3.554 9.951 1.00 91.19 122 ALA A O 1
ATOM 954 N N . LYS A 1 123 ? -14.859 -4.432 8.113 1.00 90.62 123 LYS A N 1
ATOM 955 C CA . LYS A 1 123 ? -16.093 -4.861 8.784 1.00 90.62 123 LYS A CA 1
ATOM 956 C C . LYS A 1 123 ? -15.824 -5.941 9.832 1.00 90.62 123 LYS A C 1
ATOM 958 O O . LYS A 1 123 ? -16.304 -5.818 10.951 1.00 90.62 123 LYS A O 1
ATOM 963 N N . GLU A 1 124 ? -15.013 -6.945 9.497 1.00 90.19 124 GLU A N 1
ATOM 964 C CA . GLU A 1 124 ? -14.597 -8.005 10.429 1.00 90.19 124 GLU A CA 1
ATOM 965 C C . GLU A 1 124 ? -13.945 -7.420 11.693 1.00 90.19 124 GLU A C 1
ATOM 967 O O . GLU A 1 124 ? -14.350 -7.748 12.805 1.00 90.19 124 GLU A O 1
ATOM 972 N N . ARG A 1 125 ? -13.034 -6.449 11.539 1.00 88.50 125 ARG A N 1
ATOM 9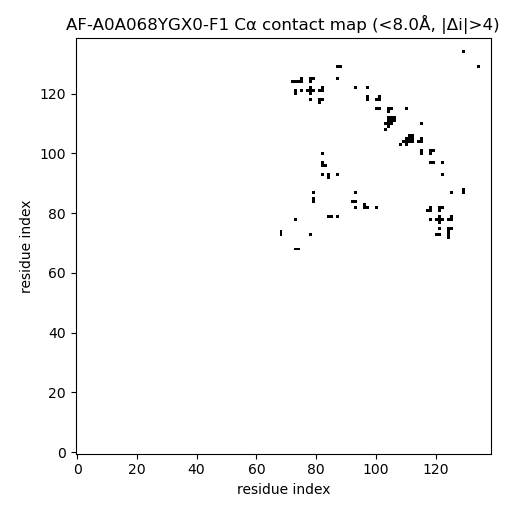73 C CA . ARG A 1 125 ? -12.379 -5.786 12.677 1.00 88.50 125 ARG A CA 1
ATOM 974 C C . ARG A 1 125 ? -13.347 -5.000 13.572 1.00 88.50 125 ARG A C 1
ATOM 976 O O . ARG A 1 125 ? -13.127 -4.929 14.783 1.00 88.50 125 ARG A O 1
ATOM 983 N N . ILE A 1 126 ? -14.377 -4.375 12.996 1.00 88.19 126 ILE A N 1
ATOM 984 C CA . ILE A 1 126 ? -15.404 -3.640 13.755 1.00 88.19 126 ILE A CA 1
ATOM 985 C C . ILE A 1 126 ? -16.316 -4.613 14.504 1.00 88.19 126 ILE A C 1
ATOM 987 O O . ILE A 1 126 ? -16.604 -4.382 15.677 1.00 88.19 126 ILE A O 1
ATOM 991 N N . ASP A 1 127 ? -16.718 -5.713 13.869 1.00 87.56 127 ASP A N 1
ATOM 992 C CA . ASP A 1 127 ? -17.512 -6.757 14.519 1.00 87.56 127 ASP A CA 1
ATOM 993 C C . ASP A 1 127 ? -16.766 -7.386 15.700 1.00 87.56 127 ASP A C 1
ATOM 995 O O . ASP A 1 127 ? -17.363 -7.604 16.751 1.00 87.56 127 ASP A O 1
ATOM 999 N N . GLU A 1 128 ? -15.463 -7.643 15.553 1.00 86.12 128 GLU A N 1
ATOM 1000 C CA . GLU A 1 128 ? -14.608 -8.123 16.643 1.00 86.12 128 GLU A CA 1
ATOM 1001 C C . GLU A 1 128 ? -14.605 -7.152 17.831 1.00 86.12 128 GLU A C 1
ATOM 1003 O O . GLU A 1 128 ? -14.693 -7.584 18.978 1.00 86.12 128 GLU A O 1
ATOM 1008 N N . GLU A 1 129 ? -14.556 -5.838 17.582 1.00 82.38 129 GLU A N 1
ATOM 1009 C CA . GLU A 1 129 ? -14.611 -4.829 18.648 1.00 82.38 129 GLU A CA 1
ATOM 1010 C C . GLU A 1 129 ? -15.987 -4.798 19.330 1.00 82.38 129 GLU A C 1
ATOM 1012 O O . GLU A 1 129 ? -16.065 -4.721 20.557 1.00 82.38 129 GLU A O 1
ATOM 1017 N N . LEU A 1 130 ? -17.070 -4.899 18.551 1.00 82.19 130 LEU A N 1
ATOM 1018 C CA . LEU A 1 130 ? -18.441 -4.962 19.068 1.00 82.19 130 LEU A CA 1
ATOM 1019 C C . LEU A 1 130 ? -18.686 -6.229 19.902 1.00 82.19 130 LEU A C 1
ATOM 1021 O O . LEU A 1 130 ? -19.401 -6.178 20.902 1.00 82.19 130 LEU A O 1
ATOM 1025 N N . GLN A 1 131 ? -18.077 -7.354 19.520 1.00 79.31 131 GLN A N 1
ATOM 1026 C CA . GLN A 1 131 ? -18.133 -8.608 20.275 1.00 79.31 131 GLN A CA 1
ATOM 1027 C C . GLN A 1 131 ? -17.239 -8.586 21.521 1.00 79.31 131 GLN A C 1
ATOM 1029 O O . GLN A 1 131 ? -17.617 -9.148 22.548 1.00 79.31 131 GLN A O 1
ATOM 1034 N N . ALA A 1 132 ? -16.069 -7.942 21.456 1.00 76.06 132 ALA A N 1
ATOM 1035 C CA . ALA A 1 132 ? -15.144 -7.824 22.584 1.00 76.06 132 ALA A CA 1
ATOM 1036 C C . ALA A 1 132 ? -15.630 -6.830 23.654 1.00 76.06 132 ALA A C 1
ATOM 1038 O O . ALA A 1 132 ? -15.340 -7.013 24.838 1.00 76.06 132 ALA A O 1
ATOM 1039 N N . LYS A 1 133 ? -16.378 -5.793 23.256 1.00 64.88 133 LYS A N 1
ATOM 1040 C CA . LYS A 1 133 ? -17.023 -4.819 24.150 1.00 64.88 133 LYS A CA 1
ATOM 1041 C C . LYS A 1 133 ? -18.538 -4.798 23.920 1.00 64.88 133 LYS A C 1
ATOM 1043 O O . LYS A 1 133 ? -19.055 -3.851 23.319 1.00 64.88 133 LYS A O 1
ATOM 1048 N N . PRO A 1 134 ? -19.280 -5.797 24.423 1.00 56.06 134 PRO A N 1
ATOM 1049 C CA . PRO A 1 134 ? -20.728 -5.704 24.461 1.00 56.06 134 PRO A CA 1
ATOM 1050 C C . PRO A 1 134 ? -21.117 -4.583 25.437 1.00 56.06 134 PRO A C 1
ATOM 1052 O O . PRO A 1 134 ? -20.930 -4.723 26.640 1.00 56.06 134 PRO A O 1
ATOM 1055 N N . PHE A 1 135 ? -21.592 -3.459 24.890 1.00 53.28 135 PHE A N 1
ATOM 1056 C CA . PHE A 1 135 ? -22.284 -2.345 25.558 1.00 53.28 135 PHE A CA 1
ATOM 1057 C C . PHE A 1 135 ? -21.978 -2.184 27.063 1.00 53.28 135 PHE A C 1
ATOM 1059 O O . PHE A 1 135 ? -22.789 -2.528 27.920 1.00 53.28 135 PHE A O 1
ATOM 1066 N N . SER A 1 136 ? -20.814 -1.626 27.403 1.00 50.31 136 SER A N 1
ATOM 1067 C CA . SER A 1 136 ? -20.637 -0.995 28.711 1.00 50.31 136 SER A CA 1
ATOM 1068 C C . SER A 1 136 ? -21.215 0.414 28.624 1.00 50.31 136 SER A C 1
ATOM 1070 O O . SER A 1 136 ? -20.543 1.341 28.173 1.00 50.31 136 SER A O 1
ATOM 1072 N N . SER A 1 137 ? -22.480 0.560 29.007 1.00 51.22 137 SER A N 1
ATOM 1073 C CA . SER A 1 137 ? -23.063 1.854 29.347 1.00 51.22 137 SER A CA 1
ATOM 1074 C C . SER A 1 137 ? -22.264 2.466 30.499 1.00 51.22 137 SER A C 1
ATOM 1076 O O . SER A 1 137 ? -22.450 2.073 31.653 1.00 51.22 137 SER A O 1
ATOM 1078 N N . GLU A 1 138 ? -21.365 3.401 30.202 1.00 45.34 138 GLU A N 1
ATOM 1079 C CA . GLU A 1 138 ? -21.018 4.424 31.185 1.00 45.34 138 GLU A CA 1
ATOM 1080 C C . GLU A 1 138 ? -22.241 5.337 31.321 1.00 45.34 138 GLU A C 1
ATOM 1082 O O . GLU A 1 138 ? -22.674 5.979 30.363 1.00 45.34 138 GLU A O 1
ATOM 1087 N N . VAL A 1 139 ? -22.850 5.228 32.503 1.00 41.06 139 VAL A N 1
ATOM 1088 C CA . VAL A 1 139 ? -23.932 6.053 33.051 1.00 41.06 139 VAL A CA 1
ATOM 1089 C C . VAL A 1 139 ? -23.433 7.471 33.286 1.00 41.06 139 VAL A C 1
ATOM 1091 O O . VAL A 1 139 ? -22.288 7.601 33.773 1.00 41.06 139 VAL A O 1
#

Organism: Echinococcus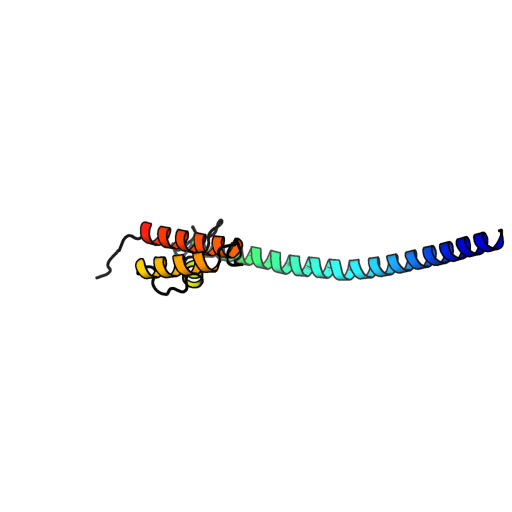 multilocularis (NCBI:txid6211)

pLDDT: mean 78.03, std 15.19, range [40.62, 94.62]

Mean predicted aligned error: 17.54 Å

Foldseek 3Di:
DVVVVVVVVVVVVVVVVVVVVVVVVVVVVCVVVVVVVVVVVCVVVVVVVVVVVVCVVVVVVDDDDDVPQPPDADDLVNLCVLLVHDDLVPVVSSVVSLVVQLVCQDVVNVHDPVSNVSSVRSSVVSVVVCVVDVDPPPD

Nearest PDB structures (foldseek):
  8j9j-assembly1_E6  TM=8.234E-01  e=2.494E+00  Euglena gracilis
  8j9i-assembly1_E6  TM=7.103E-01  e=6.592E+00  Euglena gracilis

Secondary structure (DSSP, 8-state):
-HHHHHHHHHHHHHHHHHHHHHHHHHHHHHHHHHHHHHHHHHHHHHHHHHHHHHHHHHTTSS----TTSTTT---HHHHHHHHT-S-TT-HHHHHHHHHHHHHHT-GGGT--HHHHHHHHHHHHHHHHHHHHS------

Solvent-accessible surface area (backbone atoms only — not comparable to full-atom values): 8152 Å² total; per-residue (Å²): 118,72,69,63,53,55,51,51,52,54,52,51,52,50,51,55,52,53,50,54,54,52,50,52,52,54,58,55,54,48,56,56,56,50,53,53,51,52,48,55,53,49,49,54,52,51,52,48,50,52,52,50,50,51,49,61,58,60,49,73,79,58,72,99,73,80,93,80,53,86,84,89,57,77,52,73,69,54,23,30,59,74,58,69,51,93,63,85,83,46,57,68,58,54,50,54,39,46,55,50,56,45,58,60,25,30,61,90,68,75,29,44,69,67,58,36,53,50,54,51,52,25,50,52,53,50,52,52,50,50,68,75,52,67,80,80,79,82,126

Radius of gyration: 29.92 Å; Cα contacts (8 Å, |Δi|>4): 65; chains: 1; bounding box: 63×20×86 Å